Protein AF-A0A379SH08-F1 (afdb_monomer_lite)

Structure (mmCIF, N/CA/C/O backbone):
data_AF-A0A379SH08-F1
#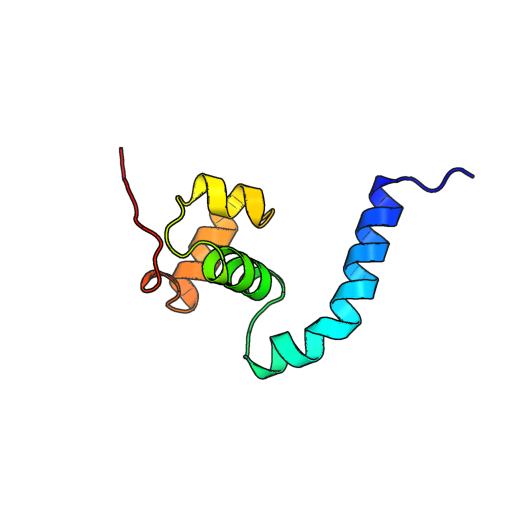
_entry.id   AF-A0A379SH08-F1
#
loop_
_atom_site.group_PDB
_atom_site.id
_atom_site.type_symbol
_atom_site.label_atom_id
_atom_site.label_alt_id
_atom_site.label_comp_id
_atom_site.label_asym_id
_atom_site.label_entity_id
_atom_site.label_seq_id
_atom_site.pdbx_PDB_ins_code
_atom_site.Cartn_x
_atom_site.Cartn_y
_atom_site.Cartn_z
_atom_site.occupancy
_atom_site.B_iso_or_equiv
_atom_site.auth_seq_id
_atom_site.auth_comp_id
_atom_site.auth_asym_id
_atom_site.auth_atom_id
_atom_site.pdbx_PDB_model_num
ATOM 1 N N . MET A 1 1 ? -16.139 17.506 -17.740 1.00 50.16 1 MET A N 1
ATOM 2 C CA . MET A 1 1 ? -14.859 17.479 -17.007 1.00 50.16 1 MET A CA 1
ATOM 3 C C . MET A 1 1 ? -14.408 16.034 -17.063 1.00 50.16 1 MET A C 1
ATOM 5 O O . MET A 1 1 ? -15.135 15.194 -16.559 1.00 50.16 1 MET A O 1
ATOM 9 N N . HIS A 1 2 ? -13.366 15.704 -17.827 1.00 60.03 2 HIS A N 1
ATOM 10 C CA . HIS A 1 2 ? -12.865 14.329 -17.811 1.00 60.03 2 HIS A CA 1
ATOM 11 C C . HIS A 1 2 ? -12.146 14.150 -16.480 1.00 60.03 2 HIS A C 1
ATOM 13 O O . HIS A 1 2 ? -11.133 14.812 -16.251 1.00 60.03 2 HIS A O 1
ATOM 19 N N . ASP A 1 3 ? -12.707 13.338 -15.588 1.00 75.88 3 ASP A N 1
ATOM 20 C CA . ASP A 1 3 ? -12.036 13.006 -14.339 1.00 75.88 3 ASP A CA 1
ATOM 21 C C . ASP A 1 3 ? -10.684 12.379 -14.681 1.00 75.88 3 ASP A C 1
ATOM 23 O O . ASP A 1 3 ? -10.587 11.482 -15.524 1.00 75.88 3 ASP A O 1
ATOM 27 N N . SER A 1 4 ? -9.615 12.909 -14.085 1.00 92.81 4 SER A N 1
ATOM 28 C CA . SER A 1 4 ? -8.272 12.385 -14.309 1.00 92.81 4 SER A CA 1
ATOM 29 C C . SER A 1 4 ? -8.255 10.898 -13.962 1.00 92.81 4 SER A C 1
ATOM 31 O O . SER A 1 4 ? -8.534 10.533 -12.819 1.00 92.81 4 SER A O 1
ATOM 33 N N . LEU A 1 5 ? -7.880 10.042 -14.919 1.00 92.94 5 LEU A N 1
ATOM 34 C CA . LEU A 1 5 ? -7.795 8.595 -14.703 1.00 92.94 5 LEU A CA 1
ATOM 35 C C . LEU A 1 5 ? -6.920 8.258 -13.486 1.00 92.94 5 LEU A C 1
ATOM 37 O O . LEU A 1 5 ? -7.239 7.352 -12.722 1.00 92.94 5 LEU A O 1
ATOM 41 N N . THR A 1 6 ? -5.842 9.015 -13.266 1.00 93.69 6 THR A N 1
ATOM 42 C CA . THR A 1 6 ? -4.964 8.808 -12.109 1.00 93.69 6 THR A CA 1
ATOM 43 C C . THR A 1 6 ? -5.677 9.103 -10.790 1.00 93.69 6 THR A C 1
ATOM 45 O O . THR A 1 6 ? -5.506 8.357 -9.828 1.00 93.69 6 THR A O 1
ATOM 48 N N . ILE A 1 7 ? -6.529 10.131 -10.749 1.00 94.00 7 ILE A N 1
ATOM 49 C CA . ILE A 1 7 ? -7.350 10.461 -9.576 1.00 94.00 7 ILE A CA 1
ATOM 50 C C . ILE A 1 7 ? -8.427 9.392 -9.368 1.00 94.00 7 ILE A C 1
ATOM 52 O O . ILE A 1 7 ? -8.589 8.910 -8.248 1.00 94.00 7 ILE A O 1
ATOM 56 N N . ALA A 1 8 ? -9.101 8.960 -10.437 1.00 94.31 8 ALA A N 1
ATOM 57 C CA . ALA A 1 8 ? -10.124 7.919 -10.368 1.00 94.31 8 ALA A CA 1
ATOM 58 C C . ALA A 1 8 ? -9.561 6.592 -9.825 1.00 94.31 8 ALA A C 1
ATOM 60 O O . ALA A 1 8 ? -10.178 5.958 -8.970 1.00 94.31 8 ALA A O 1
ATOM 61 N N . LEU A 1 9 ? -8.356 6.191 -10.249 1.00 93.88 9 LEU A N 1
ATOM 62 C CA . LEU A 1 9 ? -7.689 4.984 -9.746 1.00 93.88 9 LEU A CA 1
ATOM 63 C C . LEU A 1 9 ? -7.280 5.102 -8.270 1.00 93.88 9 LEU A C 1
ATOM 65 O O . LEU A 1 9 ? -7.407 4.131 -7.521 1.00 93.88 9 LEU A O 1
ATOM 69 N N . LEU A 1 10 ? -6.826 6.281 -7.829 1.00 92.81 10 LEU A N 1
ATOM 70 C CA . LEU A 1 10 ? -6.538 6.530 -6.414 1.00 92.81 10 LEU A CA 1
ATOM 71 C C . LEU A 1 10 ? -7.811 6.433 -5.565 1.00 92.81 10 LEU A C 1
ATOM 73 O O . LEU A 1 10 ? -7.815 5.746 -4.547 1.00 92.81 10 LEU A O 1
ATOM 77 N N . GLN A 1 11 ? -8.909 7.047 -6.006 1.00 94.69 11 GLN A N 1
ATOM 78 C CA . GLN A 1 11 ? -10.198 6.970 -5.313 1.00 94.69 11 GLN A CA 1
ATOM 79 C C . GLN A 1 11 ? -10.744 5.539 -5.271 1.00 94.69 11 GLN A C 1
ATOM 81 O O . GLN A 1 11 ? -11.193 5.088 -4.218 1.00 94.69 11 GLN A O 1
ATOM 86 N N . ALA A 1 12 ? -10.654 4.798 -6.380 1.00 94.31 12 ALA A N 1
ATOM 87 C CA . ALA A 1 12 ? -11.063 3.397 -6.441 1.00 94.31 12 ALA A CA 1
ATOM 88 C C . ALA A 1 12 ? -10.265 2.530 -5.457 1.00 94.31 12 ALA A C 1
ATOM 90 O O . ALA A 1 12 ? -10.841 1.705 -4.744 1.00 94.31 12 ALA A O 1
ATOM 91 N N . ARG A 1 13 ? -8.947 2.753 -5.359 1.00 92.62 13 ARG A N 1
ATOM 92 C CA . ARG A 1 13 ? -8.096 2.088 -4.366 1.00 92.62 13 ARG A CA 1
ATOM 93 C C . ARG A 1 13 ? -8.556 2.397 -2.942 1.00 92.62 13 ARG A C 1
ATOM 95 O O . ARG A 1 13 ? -8.672 1.477 -2.136 1.00 92.62 13 ARG A O 1
ATOM 102 N N . GLU A 1 14 ? -8.817 3.662 -2.626 1.00 93.62 14 GLU A N 1
ATOM 103 C CA . GLU A 1 14 ? -9.246 4.063 -1.283 1.00 93.62 14 GLU A CA 1
ATOM 104 C C . GLU A 1 14 ? -10.616 3.494 -0.905 1.00 93.62 14 GLU A C 1
ATOM 106 O O . GLU A 1 14 ? -10.785 3.005 0.216 1.00 93.62 14 GLU A O 1
ATOM 111 N N . ALA A 1 15 ? -11.558 3.483 -1.851 1.00 95.12 15 ALA A N 1
ATOM 112 C CA . ALA A 1 15 ? -12.870 2.870 -1.682 1.00 95.12 15 ALA A CA 1
ATOM 113 C C . ALA A 1 15 ? -12.757 1.360 -1.421 1.00 95.12 15 ALA A C 1
ATOM 115 O O . ALA A 1 15 ? -13.335 0.860 -0.455 1.00 95.12 15 ALA A O 1
ATOM 116 N N . ALA A 1 16 ? -11.951 0.646 -2.214 1.00 93.38 16 ALA A N 1
ATOM 117 C CA . ALA A 1 16 ? -11.697 -0.779 -2.014 1.00 93.38 16 ALA A CA 1
ATOM 118 C C . ALA A 1 16 ? -11.037 -1.059 -0.655 1.00 93.38 16 ALA A C 1
ATOM 120 O O . ALA A 1 16 ? -11.417 -1.998 0.045 1.00 93.38 16 ALA A O 1
ATOM 121 N N . MET A 1 17 ? -10.082 -0.223 -0.233 1.00 93.25 17 MET A N 1
ATOM 122 C CA . MET A 1 17 ? -9.403 -0.408 1.049 1.00 93.25 17 MET A CA 1
ATOM 123 C C . MET A 1 17 ? -10.336 -0.291 2.258 1.00 93.25 17 MET A C 1
ATOM 125 O O . MET A 1 17 ? -10.064 -0.914 3.281 1.00 93.25 17 MET A O 1
ATOM 129 N N . THR A 1 18 ? -11.459 0.422 2.166 1.00 94.50 18 THR A N 1
ATOM 130 C CA . THR A 1 18 ? -12.461 0.479 3.248 1.00 94.50 18 THR A CA 1
ATOM 131 C C . THR A 1 18 ? -12.993 -0.906 3.621 1.00 94.50 18 THR A C 1
ATOM 133 O O . THR A 1 18 ? -13.213 -1.168 4.801 1.00 94.50 18 THR A O 1
ATOM 136 N N . TYR A 1 19 ? -13.113 -1.817 2.650 1.00 93.50 19 TYR A N 1
ATOM 137 C CA . TYR A 1 19 ? -13.510 -3.204 2.896 1.00 93.50 19 TYR A CA 1
ATOM 138 C C . TYR A 1 19 ? -12.407 -4.022 3.587 1.00 93.50 19 TYR A C 1
ATOM 140 O O . TYR A 1 19 ? -12.685 -4.798 4.497 1.00 93.50 19 TYR A O 1
ATOM 148 N N . PHE A 1 20 ? -11.144 -3.840 3.189 1.00 91.75 20 PHE A N 1
ATOM 149 C CA . PHE A 1 20 ? -10.031 -4.644 3.708 1.00 91.75 20 PHE A CA 1
ATOM 150 C C . PHE A 1 20 ? -9.482 -4.146 5.049 1.00 91.75 20 PHE A C 1
ATOM 152 O O . PHE A 1 20 ? -8.971 -4.945 5.828 1.00 91.75 20 PHE A O 1
ATOM 159 N N . ARG A 1 21 ? -9.592 -2.849 5.357 1.00 93.81 21 ARG A N 1
ATOM 160 C CA . ARG A 1 21 ? -9.028 -2.241 6.578 1.00 93.81 21 ARG A CA 1
ATOM 161 C C . ARG A 1 21 ? -9.410 -2.949 7.883 1.00 93.81 21 ARG A C 1
ATOM 163 O O . ARG A 1 21 ? -8.519 -3.096 8.715 1.00 93.81 21 ARG A O 1
ATOM 170 N N . PRO A 1 22 ? -10.659 -3.400 8.110 1.00 95.25 22 PRO A N 1
ATOM 171 C CA . PRO A 1 22 ? -10.994 -4.176 9.304 1.00 95.25 22 PRO A CA 1
ATOM 172 C C . PRO A 1 22 ? -10.178 -5.471 9.429 1.00 95.25 22 PRO A C 1
ATOM 174 O O . PRO A 1 22 ? -9.659 -5.755 10.504 1.00 95.25 22 PRO A O 1
ATOM 177 N N . ILE A 1 23 ? -9.999 -6.202 8.324 1.00 91.94 23 ILE A N 1
ATOM 178 C CA . ILE A 1 23 ? -9.219 -7.451 8.260 1.00 91.94 23 ILE A CA 1
ATOM 179 C C . ILE A 1 23 ? -7.729 -7.156 8.475 1.00 91.94 23 ILE A C 1
ATOM 181 O O . ILE A 1 23 ? -7.048 -7.806 9.261 1.00 91.94 23 ILE A O 1
ATOM 185 N N . VAL A 1 24 ? -7.210 -6.124 7.811 1.00 92.25 24 VAL A N 1
ATOM 186 C CA . VAL A 1 24 ? -5.812 -5.696 7.955 1.00 92.25 24 VAL A CA 1
ATOM 187 C C . VAL A 1 24 ? -5.508 -5.323 9.411 1.00 92.25 24 VAL A C 1
ATOM 189 O O . VAL A 1 24 ? -4.514 -5.778 9.980 1.00 92.25 24 VAL A O 1
ATOM 192 N N . LYS A 1 25 ? -6.412 -4.572 10.053 1.00 92.44 25 LYS A N 1
ATOM 193 C CA . LYS A 1 25 ? -6.297 -4.184 11.463 1.00 92.44 25 LYS A CA 1
ATOM 194 C C . LYS A 1 25 ? -6.428 -5.364 12.423 1.00 92.44 25 LYS A C 1
ATOM 196 O O . LYS A 1 25 ? -5.712 -5.376 13.419 1.00 92.44 25 LYS A O 1
ATOM 201 N N . SER A 1 26 ? -7.278 -6.359 12.147 1.00 94.12 26 SER A N 1
ATOM 202 C CA . SER A 1 26 ? -7.388 -7.544 13.015 1.00 94.12 26 SER A CA 1
ATOM 203 C C . SER A 1 26 ? -6.099 -8.368 13.054 1.00 94.12 26 SER A C 1
ATOM 205 O O . SER A 1 26 ? -5.852 -9.064 14.032 1.00 94.12 26 SER A O 1
ATOM 207 N N . HIS A 1 27 ? -5.258 -8.254 12.022 1.00 89.94 27 HIS A N 1
ATOM 208 C CA . HIS A 1 27 ? -3.922 -8.851 11.978 1.00 89.94 27 HIS A CA 1
ATOM 209 C C . HIS A 1 27 ? -2.804 -7.910 12.457 1.00 89.94 27 HIS A C 1
ATOM 211 O O . HIS A 1 27 ? -1.632 -8.260 12.344 1.00 89.94 27 HIS A O 1
ATOM 217 N N . ASN A 1 28 ? -3.143 -6.732 12.996 1.00 90.44 28 ASN A N 1
ATOM 218 C CA . ASN A 1 28 ? -2.190 -5.704 13.424 1.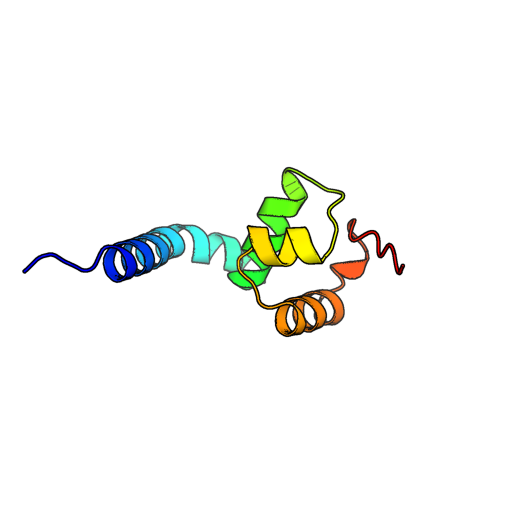00 90.44 28 ASN A CA 1
ATOM 219 C C . ASN A 1 28 ? -1.194 -5.296 12.318 1.00 90.44 28 ASN A C 1
ATOM 221 O O . ASN A 1 28 ? -0.023 -5.032 12.583 1.00 90.44 28 ASN A O 1
ATOM 225 N N . LEU A 1 29 ? -1.662 -5.272 11.067 1.00 89.75 29 LEU A N 1
ATOM 226 C CA . LEU A 1 29 ? -0.871 -4.875 9.908 1.00 89.75 29 LEU A CA 1
ATOM 227 C C . LEU A 1 29 ? -1.226 -3.453 9.467 1.00 89.75 29 LEU A C 1
ATOM 229 O O . LEU A 1 29 ? -2.339 -2.968 9.668 1.00 89.75 29 LEU A O 1
ATOM 233 N N . THR A 1 30 ? -0.284 -2.795 8.799 1.00 90.56 30 THR A N 1
ATOM 234 C CA . THR A 1 30 ? -0.552 -1.585 8.013 1.00 90.56 30 THR A CA 1
ATOM 235 C C . THR A 1 30 ? -1.028 -1.940 6.601 1.00 90.56 30 THR A C 1
ATOM 237 O O . THR A 1 30 ? -0.749 -3.026 6.087 1.00 90.56 30 THR A O 1
ATOM 240 N N . ASP A 1 31 ? -1.669 -0.993 5.906 1.00 89.81 31 ASP A N 1
ATOM 241 C CA . ASP A 1 31 ? -2.052 -1.156 4.492 1.00 89.81 31 ASP A CA 1
ATOM 242 C C . ASP A 1 31 ? -0.836 -1.475 3.591 1.00 89.81 31 ASP A C 1
ATOM 244 O O . ASP A 1 31 ? -0.974 -2.137 2.562 1.00 89.81 31 ASP A O 1
ATOM 248 N N . GLN A 1 32 ? 0.370 -1.022 3.959 1.00 90.19 32 GLN A N 1
ATOM 249 C CA . GLN A 1 32 ? 1.610 -1.348 3.242 1.00 90.19 32 GLN A CA 1
ATOM 250 C C . GLN A 1 32 ? 2.060 -2.788 3.508 1.00 90.19 32 GLN A C 1
ATOM 252 O O . GLN A 1 32 ? 2.337 -3.525 2.562 1.00 90.19 32 GLN A O 1
ATOM 257 N N . GLN A 1 33 ? 2.076 -3.212 4.773 1.00 90.44 33 GLN A N 1
ATOM 258 C CA . GLN A 1 33 ? 2.430 -4.582 5.155 1.00 90.44 33 GLN A CA 1
ATOM 259 C C . GLN A 1 33 ? 1.452 -5.603 4.571 1.00 90.44 33 GLN A C 1
ATOM 261 O O . GLN A 1 33 ? 1.877 -6.644 4.079 1.00 90.44 33 GLN A O 1
ATOM 266 N N . TRP A 1 34 ? 0.160 -5.275 4.526 1.00 91.62 34 TRP A N 1
ATOM 267 C CA . TRP A 1 34 ? -0.845 -6.105 3.868 1.00 91.62 34 TRP A CA 1
ATOM 268 C C . TRP A 1 34 ? -0.506 -6.382 2.398 1.00 91.62 34 TRP A C 1
ATOM 270 O O . TRP A 1 34 ? -0.607 -7.515 1.929 1.00 91.62 34 TRP A O 1
ATOM 280 N N . ARG A 1 35 ? -0.040 -5.364 1.663 1.00 91.12 35 ARG A N 1
ATOM 281 C CA . ARG A 1 35 ? 0.373 -5.527 0.260 1.00 91.12 35 ARG A CA 1
ATOM 282 C C . ARG A 1 35 ? 1.589 -6.438 0.137 1.00 91.12 35 ARG A C 1
ATOM 284 O O . ARG A 1 35 ? 1.609 -7.254 -0.778 1.00 91.12 35 ARG A O 1
ATOM 291 N N . ILE A 1 36 ? 2.558 -6.320 1.046 1.00 90.44 36 ILE A N 1
ATOM 292 C CA . ILE A 1 36 ? 3.733 -7.203 1.096 1.00 90.44 36 ILE A CA 1
ATOM 293 C C . ILE A 1 36 ? 3.288 -8.653 1.315 1.00 90.44 36 ILE A C 1
ATOM 295 O O . ILE A 1 36 ? 3.626 -9.515 0.508 1.00 90.44 36 ILE A O 1
ATOM 299 N N . VAL A 1 37 ? 2.468 -8.909 2.340 1.00 89.75 37 VAL A N 1
ATOM 300 C CA . VAL A 1 37 ? 1.955 -10.252 2.659 1.00 89.75 37 VAL A CA 1
ATOM 301 C C . VAL A 1 37 ? 1.207 -10.855 1.473 1.00 89.75 37 VAL A C 1
ATOM 303 O O . VAL A 1 37 ? 1.454 -12.004 1.126 1.00 89.75 37 VAL A O 1
ATOM 306 N N . ARG A 1 38 ? 0.343 -10.085 0.803 1.00 89.94 38 ARG A N 1
ATOM 307 C CA . ARG A 1 38 ? -0.427 -10.581 -0.345 1.00 89.94 38 ARG A CA 1
ATOM 308 C C . ARG A 1 38 ? 0.461 -10.978 -1.529 1.00 89.94 38 ARG A C 1
ATOM 310 O O . ARG A 1 38 ? 0.188 -11.982 -2.166 1.00 89.94 38 ARG A O 1
ATOM 317 N N . ILE A 1 39 ? 1.518 -10.215 -1.820 1.00 90.69 39 ILE A N 1
ATOM 318 C CA . ILE A 1 39 ? 2.464 -10.566 -2.894 1.00 90.69 39 ILE A CA 1
ATOM 319 C C . ILE A 1 39 ? 3.284 -11.808 -2.524 1.00 90.69 39 ILE A C 1
ATOM 321 O O . ILE A 1 39 ? 3.494 -12.673 -3.370 1.00 90.69 39 ILE A O 1
ATOM 325 N N . LEU A 1 40 ? 3.719 -11.916 -1.266 1.00 88.44 40 LEU A N 1
ATOM 326 C CA . LEU A 1 40 ? 4.510 -13.056 -0.801 1.00 88.44 40 LEU A CA 1
ATOM 327 C C . LEU A 1 40 ? 3.683 -14.337 -0.630 1.00 88.44 40 LEU A C 1
ATOM 329 O O . LEU A 1 40 ? 4.234 -15.425 -0.762 1.00 88.44 40 LEU A O 1
ATOM 333 N N . ALA A 1 41 ? 2.375 -14.229 -0.383 1.00 87.81 41 ALA A N 1
ATOM 334 C CA . ALA A 1 41 ? 1.473 -15.379 -0.338 1.00 87.81 41 ALA A CA 1
ATOM 335 C C . ALA A 1 41 ? 1.427 -16.126 -1.683 1.00 87.81 41 ALA A C 1
ATOM 337 O O . ALA A 1 41 ? 1.437 -17.354 -1.699 1.00 87.81 41 ALA A O 1
ATOM 338 N N . ASP A 1 42 ? 1.444 -15.388 -2.797 1.00 84.81 42 ASP A N 1
ATOM 339 C CA . ASP A 1 42 ? 1.433 -15.955 -4.152 1.00 84.81 42 ASP A CA 1
ATOM 340 C C . ASP A 1 42 ? 2.847 -16.285 -4.667 1.00 84.81 42 ASP A C 1
ATOM 342 O O . ASP A 1 42 ? 3.028 -17.083 -5.586 1.00 84.81 42 ASP A O 1
ATOM 346 N N . SER A 1 43 ? 3.875 -15.623 -4.135 1.00 84.88 43 SER A N 1
ATOM 347 C CA . SER A 1 43 ? 5.264 -15.740 -4.589 1.00 84.88 43 SER A CA 1
ATOM 348 C C . SER A 1 43 ? 6.225 -15.586 -3.403 1.00 84.88 43 SER A C 1
ATOM 350 O O . SER A 1 43 ? 6.725 -14.488 -3.154 1.00 84.88 43 SER A O 1
ATOM 352 N N . PRO A 1 44 ? 6.503 -16.675 -2.663 1.00 77.50 44 PRO A N 1
ATOM 353 C CA . PRO A 1 44 ? 7.193 -16.617 -1.371 1.00 77.50 44 PRO A CA 1
ATOM 354 C C . PRO A 1 44 ? 8.680 -16.266 -1.467 1.00 77.50 44 PRO A C 1
ATOM 356 O O . PRO A 1 44 ? 9.269 -15.848 -0.475 1.00 77.50 44 PRO A O 1
ATOM 359 N N . SER A 1 45 ? 9.293 -16.428 -2.641 1.00 81.62 45 SER A N 1
ATOM 360 C CA . SER A 1 45 ? 10.667 -16.006 -2.906 1.00 81.62 45 SER A CA 1
ATOM 361 C C . SER A 1 45 ? 10.670 -14.936 -3.989 1.00 81.62 45 SER A C 1
ATOM 363 O O . SER A 1 45 ? 10.403 -15.226 -5.158 1.00 81.62 45 SER A O 1
ATOM 365 N N . MET A 1 46 ? 10.979 -13.706 -3.600 1.00 84.94 46 MET A N 1
ATOM 366 C CA . MET A 1 46 ? 11.058 -12.564 -4.502 1.00 84.94 46 MET A CA 1
ATOM 367 C C . MET A 1 46 ? 12.223 -11.681 -4.085 1.00 84.94 46 MET A C 1
ATOM 369 O O . MET A 1 46 ? 12.485 -11.522 -2.889 1.00 84.94 46 MET A O 1
ATOM 373 N N . ASP A 1 47 ? 12.924 -11.113 -5.062 1.00 87.12 47 ASP A N 1
ATOM 374 C CA . ASP A 1 47 ? 13.938 -10.122 -4.751 1.00 87.12 47 ASP A CA 1
ATOM 375 C C . ASP A 1 47 ? 13.297 -8.818 -4.245 1.00 87.12 47 ASP A C 1
ATOM 377 O O . ASP A 1 47 ? 12.114 -8.524 -4.438 1.00 87.12 47 ASP A O 1
ATOM 381 N N . PHE A 1 48 ? 14.102 -8.017 -3.560 1.00 83.25 48 PHE A N 1
ATOM 382 C CA . PHE A 1 48 ? 13.640 -6.799 -2.911 1.00 83.25 48 PHE A CA 1
ATOM 383 C C . PHE A 1 48 ? 13.207 -5.699 -3.896 1.00 83.25 48 PHE A C 1
ATOM 385 O O . PHE A 1 48 ? 12.327 -4.893 -3.587 1.00 83.25 48 PHE A O 1
ATOM 392 N N . HIS A 1 49 ? 13.836 -5.631 -5.071 1.00 87.38 49 HIS A N 1
ATOM 393 C CA . HIS A 1 49 ? 13.501 -4.671 -6.117 1.00 87.38 49 HIS A CA 1
ATOM 394 C C . HIS A 1 49 ? 12.132 -4.987 -6.724 1.00 87.38 49 HIS A C 1
ATOM 396 O O . HIS A 1 49 ? 11.271 -4.105 -6.785 1.00 87.38 49 HIS A O 1
ATOM 402 N N . ASP A 1 50 ? 11.907 -6.251 -7.065 1.00 89.56 50 ASP A N 1
ATOM 403 C CA . ASP A 1 50 ? 10.639 -6.762 -7.567 1.00 89.56 50 ASP A CA 1
ATOM 404 C C . ASP A 1 50 ? 9.526 -6.603 -6.533 1.00 89.56 50 ASP A C 1
ATOM 406 O O . ASP A 1 50 ? 8.423 -6.155 -6.865 1.00 89.56 50 ASP A O 1
ATOM 410 N N . LEU A 1 51 ? 9.815 -6.889 -5.261 1.00 90.50 51 LEU A N 1
ATOM 411 C CA . LEU A 1 51 ? 8.849 -6.710 -4.185 1.00 90.50 51 LEU A CA 1
ATOM 412 C C . LEU A 1 51 ? 8.447 -5.238 -4.044 1.00 90.50 51 LEU A C 1
ATOM 414 O O . LEU A 1 51 ? 7.254 -4.934 -3.999 1.00 90.50 51 LEU A O 1
ATOM 418 N N . ALA A 1 52 ? 9.408 -4.310 -4.030 1.00 90.69 52 ALA A N 1
ATOM 419 C CA . ALA A 1 52 ? 9.140 -2.871 -3.981 1.00 90.69 52 ALA A CA 1
ATOM 420 C C . ALA A 1 52 ? 8.299 -2.391 -5.179 1.00 90.69 52 ALA A C 1
ATOM 422 O O . ALA A 1 52 ? 7.343 -1.629 -5.006 1.00 90.69 52 ALA A O 1
ATOM 423 N N . PHE A 1 53 ? 8.606 -2.882 -6.384 1.00 91.62 53 PHE A N 1
ATOM 424 C CA . PHE A 1 53 ? 7.864 -2.557 -7.601 1.00 91.62 53 PHE A CA 1
ATOM 425 C C . PHE A 1 53 ? 6.415 -3.065 -7.543 1.00 91.62 53 PHE A C 1
ATOM 427 O O . PHE A 1 53 ? 5.472 -2.279 -7.670 1.00 91.62 53 PHE A O 1
ATOM 434 N N . ARG A 1 54 ? 6.213 -4.360 -7.267 1.00 91.31 54 ARG A N 1
ATOM 435 C CA . ARG A 1 54 ? 4.880 -4.995 -7.231 1.00 91.31 54 ARG A CA 1
ATOM 436 C C . ARG A 1 54 ? 4.012 -4.488 -6.089 1.00 91.31 54 ARG A C 1
ATOM 438 O O . ARG A 1 54 ? 2.793 -4.382 -6.221 1.00 91.31 54 ARG A O 1
ATOM 445 N N . THR A 1 55 ? 4.632 -4.159 -4.962 1.00 91.69 55 THR A N 1
ATOM 446 C CA . THR A 1 55 ? 3.933 -3.556 -3.828 1.00 91.69 55 THR A CA 1
ATOM 447 C C . THR A 1 55 ? 3.813 -2.049 -3.953 1.00 91.69 55 THR A C 1
ATOM 449 O O . THR A 1 55 ? 3.238 -1.464 -3.054 1.00 91.69 55 THR A O 1
ATOM 452 N N . CYS A 1 56 ? 4.318 -1.399 -5.008 1.00 91.56 56 CYS A N 1
ATOM 453 C CA . CYS A 1 56 ? 4.419 0.061 -5.145 1.00 91.56 56 CYS A CA 1
ATOM 454 C C . CYS A 1 56 ? 4.775 0.754 -3.811 1.00 91.56 56 CYS A C 1
ATOM 456 O O . CYS A 1 56 ? 4.053 1.643 -3.346 1.00 91.56 56 CYS A O 1
ATOM 458 N N . ILE A 1 57 ? 5.829 0.267 -3.154 1.00 89.06 57 ILE A N 1
ATOM 459 C CA . ILE A 1 57 ? 6.412 0.833 -1.933 1.00 89.06 57 ILE A CA 1
ATOM 460 C C . ILE A 1 57 ? 7.839 1.251 -2.273 1.00 89.06 57 ILE A C 1
ATOM 462 O O . ILE A 1 57 ? 8.574 0.530 -2.945 1.00 89.06 57 ILE A O 1
ATOM 466 N N . LEU A 1 58 ? 8.248 2.429 -1.804 1.00 85.81 58 LEU A N 1
ATOM 467 C CA . LEU A 1 58 ? 9.622 2.883 -1.980 1.00 85.81 58 LEU A CA 1
ATOM 468 C C . LEU A 1 58 ? 10.582 1.968 -1.209 1.00 85.81 58 LEU A C 1
ATOM 470 O O . LEU A 1 58 ? 10.338 1.650 -0.047 1.00 85.81 58 LEU A O 1
ATOM 474 N N . ARG A 1 59 ? 11.710 1.603 -1.830 1.00 79.06 59 ARG A N 1
ATOM 475 C CA . ARG A 1 59 ? 12.719 0.709 -1.230 1.00 79.06 59 ARG A CA 1
ATOM 476 C C . ARG A 1 59 ? 13.133 1.097 0.203 1.00 79.06 59 ARG A C 1
ATOM 478 O O . ARG A 1 59 ? 13.085 0.211 1.049 1.00 79.06 59 ARG A O 1
ATOM 485 N N . PRO A 1 60 ? 13.443 2.372 0.527 1.00 79.56 60 PRO A N 1
ATOM 486 C CA . PRO A 1 60 ? 13.795 2.757 1.899 1.00 79.56 60 PRO A CA 1
ATOM 487 C C . PRO A 1 60 ? 12.679 2.482 2.918 1.00 79.56 60 PRO A C 1
ATOM 489 O O . PRO A 1 60 ? 12.944 2.060 4.040 1.00 79.56 60 PRO A O 1
ATOM 492 N N . SER A 1 61 ? 11.417 2.677 2.522 1.00 79.81 61 SER A N 1
ATOM 493 C CA . SER A 1 61 ? 10.255 2.376 3.365 1.00 79.81 61 SER A CA 1
ATOM 494 C C . SER A 1 61 ? 10.035 0.873 3.515 1.00 79.81 61 SER A C 1
ATOM 496 O O . SER A 1 61 ? 9.578 0.427 4.564 1.00 79.81 61 SER A O 1
ATOM 498 N N . LEU A 1 62 ? 10.358 0.082 2.490 1.00 78.75 62 LEU A N 1
ATOM 499 C CA . LEU A 1 62 ? 10.252 -1.374 2.541 1.00 78.75 62 LEU A CA 1
ATOM 500 C C . LEU A 1 62 ? 11.239 -1.958 3.566 1.00 78.75 62 LEU A C 1
ATOM 502 O O . LEU A 1 62 ? 10.838 -2.796 4.369 1.00 78.75 62 LEU A O 1
ATOM 506 N N . THR A 1 63 ? 12.483 -1.459 3.599 1.00 72.00 63 THR A N 1
ATOM 507 C CA . THR A 1 63 ? 13.519 -1.911 4.546 1.00 72.00 63 THR A CA 1
ATOM 508 C C . TH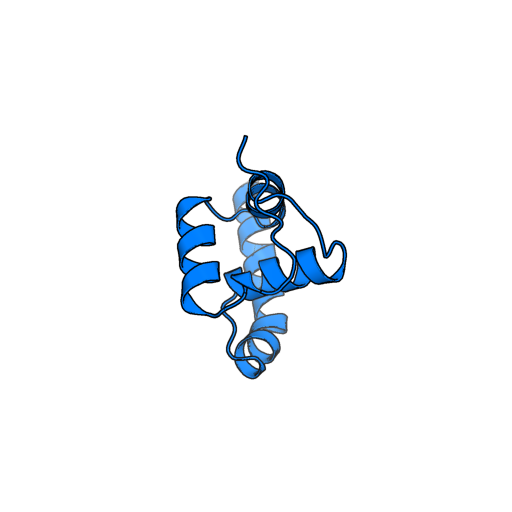R A 1 63 ? 13.072 -1.668 5.987 1.00 72.00 63 THR A C 1
ATOM 510 O O . THR A 1 63 ? 13.009 -2.601 6.782 1.00 72.00 63 THR A O 1
ATOM 513 N N . GLY A 1 64 ? 12.613 -0.448 6.297 1.00 70.69 64 GLY A N 1
ATOM 514 C CA . GLY A 1 64 ? 12.127 -0.113 7.640 1.00 70.69 64 GLY A CA 1
ATOM 515 C C . GLY A 1 64 ? 10.899 -0.921 8.085 1.00 70.69 64 GLY A C 1
ATOM 516 O O . GLY A 1 64 ? 10.795 -1.279 9.255 1.00 70.69 64 GLY A O 1
ATOM 517 N N . ASN A 1 65 ? 9.984 -1.258 7.167 1.0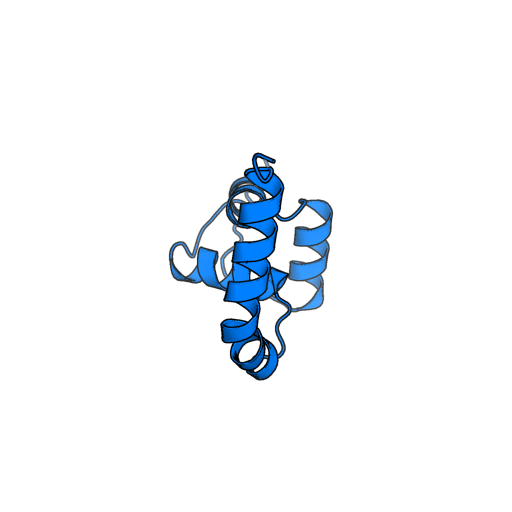0 63.00 65 ASN A N 1
ATOM 518 C CA . ASN A 1 65 ? 8.810 -2.083 7.481 1.00 63.00 65 ASN A CA 1
ATOM 519 C C . ASN A 1 65 ? 9.165 -3.558 7.744 1.00 63.00 65 ASN A C 1
ATOM 521 O O . ASN A 1 65 ? 8.519 -4.198 8.575 1.00 63.00 65 ASN A O 1
ATOM 525 N N . ILE A 1 66 ? 10.156 -4.103 7.032 1.00 64.31 66 ILE A N 1
ATOM 526 C CA . ILE A 1 66 ? 10.599 -5.497 7.180 1.00 64.31 66 ILE A CA 1
ATOM 527 C C . ILE A 1 66 ? 11.396 -5.677 8.478 1.00 64.31 66 ILE A C 1
ATOM 529 O O . ILE A 1 66 ? 11.151 -6.640 9.213 1.00 64.31 66 ILE A O 1
ATOM 533 N N . ASP A 1 67 ? 12.285 -4.732 8.785 1.00 57.56 67 ASP A N 1
ATOM 534 C CA . ASP A 1 67 ? 13.152 -4.787 9.966 1.00 57.56 67 ASP A CA 1
ATOM 535 C C . ASP A 1 67 ? 12.372 -4.564 11.269 1.00 57.56 67 ASP A C 1
ATOM 537 O O . ASP A 1 67 ? 12.649 -5.207 12.280 1.00 57.56 67 ASP A O 1
ATOM 541 N N . ALA A 1 68 ? 11.344 -3.708 11.249 1.00 53.56 68 ALA A N 1
ATOM 542 C CA . ALA A 1 68 ? 10.574 -3.378 12.447 1.00 53.56 68 ALA A CA 1
ATOM 543 C C . ALA A 1 68 ? 9.660 -4.513 12.946 1.00 53.56 68 ALA A C 1
ATOM 545 O O . ALA A 1 68 ? 9.337 -4.539 14.134 1.00 53.56 68 ALA A O 1
ATOM 546 N N . HIS A 1 69 ? 9.190 -5.421 12.079 1.00 51.03 69 HIS A N 1
ATOM 547 C CA . HIS A 1 69 ? 8.164 -6.428 12.425 1.00 51.03 69 HIS A CA 1
ATOM 548 C C . HIS A 1 69 ? 8.555 -7.879 12.085 1.00 51.03 69 HIS A C 1
ATOM 550 O O . HIS A 1 69 ? 7.702 -8.762 12.050 1.00 51.03 69 HIS A O 1
ATOM 556 N N . GLY A 1 70 ? 9.841 -8.165 11.852 1.00 46.41 70 GLY A N 1
ATOM 557 C CA . GLY A 1 70 ? 10.327 -9.546 11.718 1.00 46.41 70 GLY A CA 1
ATOM 558 C C . GLY A 1 70 ? 9.904 -10.269 10.431 1.00 46.41 70 GLY A C 1
ATOM 559 O O . GLY A 1 70 ? 10.161 -11.468 10.294 1.00 46.41 70 GLY A O 1
ATOM 560 N N . ALA A 1 71 ? 9.339 -9.553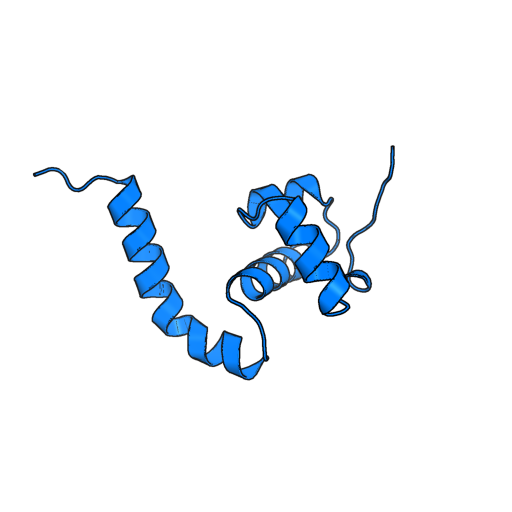 9.450 1.00 48.50 71 ALA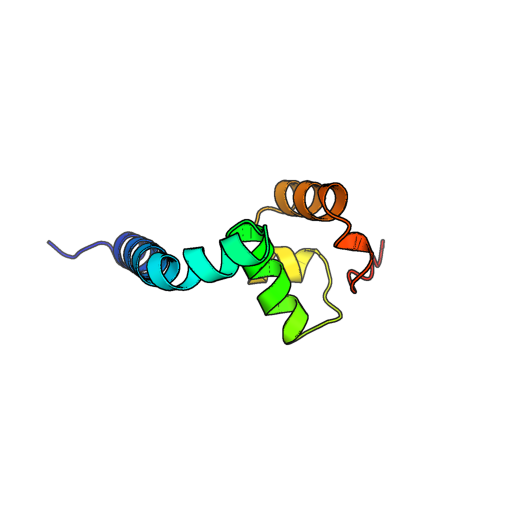 A N 1
ATOM 561 C CA . ALA A 1 71 ? 9.057 -10.090 8.115 1.00 48.50 71 ALA A CA 1
ATOM 562 C C . ALA A 1 71 ? 10.342 -10.495 7.359 1.00 48.50 71 ALA A C 1
ATOM 564 O O . ALA A 1 71 ? 10.273 -11.223 6.374 1.00 48.50 71 ALA A O 1
ATOM 565 N N . GLY A 1 72 ? 11.522 -10.106 7.861 1.00 45.16 72 GLY A N 1
ATOM 566 C CA . GLY A 1 72 ? 12.825 -10.539 7.348 1.00 45.16 72 GLY A CA 1
ATOM 567 C C . GLY A 1 72 ? 13.109 -12.041 7.492 1.00 45.16 72 GLY A C 1
ATOM 568 O O . GLY A 1 72 ? 14.095 -12.521 6.944 1.00 45.16 72 GLY A O 1
ATOM 569 N N . ARG A 1 73 ? 12.262 -12.812 8.196 1.00 42.94 73 ARG A N 1
ATOM 570 C CA . ARG A 1 73 ? 12.410 -14.278 8.317 1.00 42.94 73 ARG A CA 1
ATOM 571 C C . ARG A 1 73 ? 11.570 -15.073 7.312 1.00 42.94 73 ARG A C 1
ATOM 573 O O . ARG A 1 73 ? 11.788 -16.273 7.178 1.00 42.94 73 ARG A O 1
ATOM 580 N N . ALA A 1 74 ? 10.651 -14.428 6.590 1.00 44.59 74 ALA A N 1
ATOM 581 C CA . ALA A 1 74 ? 9.810 -15.068 5.582 1.00 44.59 74 ALA A CA 1
ATOM 582 C C . ALA A 1 74 ? 10.250 -14.646 4.168 1.00 44.59 74 ALA A C 1
ATOM 584 O O . ALA A 1 74 ? 9.717 -13.710 3.584 1.00 44.59 74 ALA A O 1
ATOM 585 N N . GLY A 1 75 ? 11.249 -15.336 3.614 1.00 45.53 75 GLY A N 1
ATOM 586 C CA . GLY A 1 75 ? 11.393 -15.463 2.157 1.00 45.53 75 GLY A CA 1
ATOM 587 C C . GLY A 1 75 ? 12.080 -14.336 1.374 1.00 45.53 75 GLY A C 1
ATOM 588 O O . GLY A 1 75 ? 12.299 -14.507 0.174 1.00 45.53 75 GLY A O 1
ATOM 589 N N . VAL A 1 76 ? 12.501 -13.230 1.997 1.00 51.56 76 VAL A N 1
ATOM 590 C CA . VAL A 1 76 ? 13.334 -12.230 1.301 1.00 51.56 76 VAL A CA 1
ATOM 591 C C . VAL A 1 76 ? 14.770 -12.751 1.231 1.00 51.56 76 VAL A C 1
ATOM 593 O O . VAL A 1 76 ? 15.604 -12.485 2.092 1.00 51.56 76 VAL A O 1
ATOM 596 N N . ALA A 1 77 ? 15.050 -13.563 0.213 1.00 45.12 77 ALA A N 1
ATOM 597 C CA . ALA A 1 77 ? 16.403 -13.979 -0.114 1.00 45.12 77 ALA A CA 1
ATOM 598 C C . ALA A 1 77 ? 17.184 -12.759 -0.617 1.00 45.12 77 ALA A C 1
ATOM 600 O O . ALA A 1 77 ? 17.113 -12.383 -1.787 1.00 45.12 77 ALA A O 1
ATOM 601 N N . THR A 1 78 ? 17.940 -12.135 0.280 1.00 44.00 78 THR A N 1
ATOM 602 C CA . THR A 1 78 ? 18.959 -11.146 -0.061 1.00 44.00 78 THR A CA 1
ATOM 603 C C . THR A 1 78 ? 20.037 -11.829 -0.902 1.00 44.00 78 THR A C 1
ATOM 605 O O . THR A 1 78 ? 20.983 -12.400 -0.366 1.00 44.00 78 THR A O 1
ATOM 608 N N . LYS A 1 79 ? 19.924 -11.786 -2.233 1.00 37.06 79 LYS A N 1
ATOM 609 C CA . LYS A 1 79 ? 21.112 -11.899 -3.083 1.00 37.06 79 LYS A CA 1
ATOM 610 C C . LYS A 1 79 ? 21.736 -10.513 -3.173 1.00 37.06 79 LYS A C 1
ATOM 612 O O . LYS A 1 79 ? 21.344 -9.698 -3.999 1.00 37.06 79 LYS A O 1
ATOM 617 N N . ALA A 1 80 ? 22.664 -10.258 -2.256 1.00 34.25 80 ALA A N 1
ATOM 618 C CA . ALA A 1 80 ? 23.671 -9.228 -2.430 1.00 34.25 80 ALA A CA 1
ATOM 619 C C . ALA A 1 80 ? 24.591 -9.661 -3.581 1.00 34.25 80 ALA A C 1
ATOM 621 O O . ALA A 1 80 ? 25.171 -10.748 -3.535 1.00 34.25 80 ALA A O 1
ATOM 622 N N . GLY A 1 81 ? 24.666 -8.825 -4.609 1.00 34.88 81 GLY A N 1
ATOM 623 C CA . GLY A 1 81 ? 25.603 -8.876 -5.724 1.00 34.88 81 GLY A CA 1
ATOM 624 C C . GLY A 1 81 ? 25.848 -7.451 -6.182 1.00 34.88 81 GLY A C 1
ATOM 625 O O . GLY A 1 81 ? 24.848 -6.699 -6.235 1.00 34.88 81 GLY A O 1
#

Radius of gyration: 14.63 Å; chains: 1; bounding box: 40×34×31 Å

Secondary structure (DSSP, 8-state):
----HHHHHHHHHHHHHHHHHHHHHHTT--HHHHHHHHHHHH-SS--HHHHHHHTT--HHHHHHHHHHHTGGGSS------

Foldseek 3Di:
DPPPPVVVVVVVVVVVVVVCVVVCVVVVHDPLVVLLCVVCVVPQADELVVSCVSSVHDSVVVVVRCVVPVVVVGHHPPPDD

Sequence (81 aa):
MHDSLTIALLQAREAAMTYFRPIVKSHNLTDQQWRIVRILADSPSMDFHDLAFRTCILRPSLTGNIDAHGAGRAGVATKAG

Organism: NCBI:txid59203

pLDDT: mean 79.51, std 18.39, range [34.25, 95.25]

InterPro domains:
  IPR000835 MarR-type HTH domain [PF01047] (29-67)
  IPR036388 Winged helix-like DNA-binding domain superfamily [G3DSA:1.10.10.10] (1-70)
  IPR036390 Winged helix DNA-binding domain superfamily [SSF46785] (3-67)